Protein AF-A0A315W286-F1 (afdb_monomer)

Organism: Gambusia affinis (NCBI:txid33528)

Structure (mmCIF, N/CA/C/O backbone):
data_AF-A0A315W286-F1
#
_entry.id   AF-A0A315W286-F1
#
loop_
_atom_site.group_PDB
_atom_site.id
_atom_site.type_symbol
_atom_site.label_atom_id
_atom_site.label_alt_id
_atom_site.label_comp_id
_atom_site.label_asym_id
_atom_site.label_entity_id
_atom_site.label_seq_id
_atom_site.pdbx_PDB_ins_code
_atom_site.Cartn_x
_atom_site.Cartn_y
_atom_site.Cartn_z
_atom_site.occupancy
_atom_site.B_iso_or_equiv
_atom_site.auth_seq_id
_atom_site.auth_comp_id
_atom_site.auth_asym_id
_atom_site.auth_atom_id
_atom_site.pdbx_PDB_model_num
ATOM 1 N N . MET A 1 1 ? 15.026 -3.875 -0.220 1.00 55.38 1 MET A N 1
ATOM 2 C CA . MET A 1 1 ? 15.717 -4.845 -1.094 1.00 55.38 1 MET A CA 1
ATOM 3 C C . MET A 1 1 ? 15.477 -4.386 -2.518 1.00 55.38 1 MET A C 1
ATOM 5 O O . MET A 1 1 ? 14.330 -4.124 -2.840 1.00 55.38 1 MET A O 1
ATOM 9 N N . MET A 1 2 ? 16.527 -4.162 -3.305 1.00 73.81 2 MET A N 1
ATOM 10 C CA . MET A 1 2 ? 16.394 -3.692 -4.686 1.00 73.81 2 MET A CA 1
ATOM 11 C C . MET A 1 2 ? 16.340 -4.912 -5.600 1.00 73.81 2 MET A C 1
ATOM 13 O O . MET A 1 2 ? 17.375 -5.498 -5.906 1.00 73.81 2 MET A O 1
ATOM 17 N N . CYS A 1 3 ? 15.134 -5.334 -5.968 1.00 74.50 3 CYS A N 1
ATOM 18 C CA . CYS A 1 3 ? 14.945 -6.483 -6.850 1.00 74.50 3 CYS A CA 1
ATOM 19 C C . CYS A 1 3 ? 14.922 -6.038 -8.325 1.00 74.50 3 CYS A C 1
ATOM 21 O O . CYS A 1 3 ? 14.423 -4.942 -8.621 1.00 74.50 3 CYS A O 1
ATOM 23 N N . PRO A 1 4 ? 15.426 -6.865 -9.262 1.00 84.00 4 PRO A N 1
ATOM 24 C CA . PRO A 1 4 ? 15.256 -6.620 -10.692 1.00 84.00 4 PRO A CA 1
ATOM 25 C C . PRO A 1 4 ? 13.768 -6.596 -11.061 1.00 84.00 4 PRO A C 1
ATOM 27 O O . PRO A 1 4 ? 12.922 -7.090 -10.307 1.00 84.00 4 PRO A O 1
ATOM 30 N N . TYR A 1 5 ? 13.451 -6.015 -12.222 1.00 88.00 5 TYR A N 1
ATOM 31 C CA . TYR A 1 5 ? 12.071 -5.936 -12.686 1.00 88.00 5 TYR A CA 1
ATOM 32 C C . TYR A 1 5 ? 11.470 -7.333 -12.785 1.00 88.00 5 TYR A C 1
ATOM 34 O O . TYR A 1 5 ? 11.910 -8.169 -13.572 1.00 88.00 5 TYR A O 1
ATOM 42 N N . THR A 1 6 ? 10.468 -7.577 -11.959 1.00 90.75 6 THR A N 1
ATOM 43 C CA . THR A 1 6 ? 9.753 -8.843 -11.875 1.00 90.75 6 THR A CA 1
ATOM 44 C C . THR A 1 6 ? 8.288 -8.543 -11.614 1.00 90.75 6 THR A C 1
ATOM 46 O O . THR A 1 6 ? 7.931 -7.463 -11.129 1.00 90.75 6 THR A O 1
ATOM 49 N N . LYS A 1 7 ? 7.431 -9.496 -11.974 1.00 93.44 7 LYS A N 1
ATOM 50 C CA . LYS A 1 7 ? 5.991 -9.394 -11.772 1.00 93.44 7 LYS A CA 1
ATOM 51 C C . LYS A 1 7 ? 5.519 -10.452 -10.784 1.00 93.44 7 LYS A C 1
ATOM 53 O O . LYS A 1 7 ? 6.095 -11.537 -10.717 1.00 93.44 7 LYS A O 1
ATOM 58 N N . THR A 1 8 ? 4.482 -10.128 -10.022 1.00 93.00 8 THR A N 1
ATOM 59 C CA . THR A 1 8 ? 3.711 -11.110 -9.260 1.00 93.00 8 THR A CA 1
ATOM 60 C C . THR A 1 8 ? 2.991 -12.065 -10.216 1.00 93.00 8 THR A C 1
ATOM 62 O O . THR A 1 8 ? 2.909 -11.810 -11.420 1.00 93.00 8 THR A O 1
ATOM 65 N N . ILE A 1 9 ? 2.425 -13.148 -9.679 1.00 94.81 9 ILE A N 1
ATOM 66 C CA . ILE A 1 9 ? 1.594 -14.079 -10.459 1.00 94.81 9 ILE A CA 1
ATOM 67 C C . ILE A 1 9 ? 0.388 -13.382 -11.114 1.00 94.81 9 ILE A C 1
ATOM 69 O O . ILE A 1 9 ? -0.013 -13.759 -12.207 1.00 94.81 9 ILE A O 1
ATOM 73 N N . ASP A 1 10 ? -0.122 -12.316 -10.490 1.00 92.19 10 ASP A N 1
ATOM 74 C CA . ASP A 1 10 ? -1.234 -11.496 -10.989 1.00 92.19 10 ASP A CA 1
ATOM 75 C C . ASP A 1 10 ? -0.790 -10.413 -11.992 1.00 92.19 10 ASP A C 1
ATOM 77 O O . ASP A 1 10 ? -1.593 -9.597 -12.439 1.00 92.19 10 ASP A O 1
ATOM 81 N N . GLY A 1 11 ? 0.501 -10.363 -12.341 1.00 92.75 11 GLY A N 1
ATOM 82 C CA . GLY A 1 11 ? 1.041 -9.436 -13.338 1.00 92.75 11 GLY A CA 1
ATOM 83 C C . GLY A 1 11 ? 1.414 -8.043 -12.817 1.00 92.75 11 GLY A C 1
ATOM 84 O O . GLY A 1 11 ? 1.811 -7.189 -13.617 1.00 92.75 11 GLY A O 1
ATOM 85 N N . PHE A 1 12 ? 1.351 -7.800 -11.505 1.00 92.94 12 PHE A N 1
ATOM 86 C CA . PHE A 1 12 ? 1.753 -6.525 -10.907 1.00 92.94 12 PHE A CA 1
ATOM 87 C C . PHE A 1 12 ? 3.267 -6.436 -10.734 1.00 92.94 12 PHE A C 1
ATOM 89 O O . PHE A 1 12 ? 3.918 -7.432 -10.447 1.00 92.94 12 PHE A O 1
ATOM 96 N N . GLU A 1 13 ? 3.841 -5.239 -10.858 1.00 93.62 13 GLU A N 1
ATOM 97 C CA . GLU A 1 13 ? 5.245 -5.012 -10.484 1.00 93.62 13 GLU A CA 1
ATOM 98 C C . GLU A 1 13 ? 5.495 -5.448 -9.028 1.00 93.62 13 GLU A C 1
ATOM 100 O O . GLU A 1 13 ? 4.658 -5.234 -8.149 1.00 93.62 13 GLU A O 1
ATOM 105 N N . MET A 1 14 ? 6.634 -6.099 -8.788 1.00 94.00 14 MET A N 1
ATOM 106 C CA . MET A 1 14 ? 6.927 -6.798 -7.537 1.00 94.00 14 MET A CA 1
ATOM 107 C C . MET A 1 14 ? 6.823 -5.915 -6.284 1.00 94.00 14 MET A C 1
ATOM 109 O O . MET A 1 14 ? 6.183 -6.317 -5.310 1.00 94.00 14 MET A O 1
ATOM 113 N N . HIS A 1 15 ? 7.414 -4.716 -6.275 1.00 92.69 15 HIS A N 1
ATOM 114 C CA . HIS A 1 15 ? 7.403 -3.846 -5.096 1.00 92.69 15 HIS A CA 1
ATOM 115 C C . HIS A 1 15 ? 5.995 -3.353 -4.773 1.00 92.69 15 HIS A C 1
ATOM 117 O O . HIS A 1 15 ? 5.572 -3.461 -3.621 1.00 92.69 15 HIS A O 1
ATOM 123 N N . ILE A 1 16 ? 5.253 -2.827 -5.752 1.00 92.56 16 ILE A N 1
ATOM 124 C CA . ILE A 1 16 ? 3.889 -2.335 -5.508 1.00 92.56 16 ILE A CA 1
ATOM 125 C C . ILE A 1 16 ? 2.915 -3.486 -5.223 1.00 92.56 16 ILE A C 1
ATOM 127 O O . ILE A 1 16 ? 2.066 -3.366 -4.338 1.00 92.56 16 ILE A O 1
ATOM 131 N N . GLY A 1 17 ? 3.072 -4.620 -5.907 1.00 93.38 17 GLY A N 1
ATOM 132 C CA . GLY A 1 17 ? 2.265 -5.821 -5.710 1.00 93.38 17 GLY A CA 1
ATOM 133 C C . GLY A 1 17 ? 2.382 -6.358 -4.288 1.00 93.38 17 GLY A C 1
ATOM 134 O O . GLY A 1 17 ? 1.379 -6.488 -3.584 1.00 93.38 17 GLY A O 1
ATOM 135 N N . VAL A 1 18 ? 3.615 -6.599 -3.838 1.00 93.38 18 VAL A N 1
ATOM 136 C CA . VAL A 1 18 ? 3.889 -7.192 -2.522 1.00 93.38 18 VAL A CA 1
ATOM 137 C C . VAL A 1 18 ? 3.706 -6.177 -1.393 1.00 93.38 18 VAL A C 1
ATOM 139 O O . VAL A 1 18 ? 3.001 -6.450 -0.418 1.00 93.38 18 VAL A O 1
ATOM 142 N N . ASN A 1 19 ? 4.304 -4.986 -1.497 1.00 94.12 19 ASN A N 1
ATOM 143 C CA . ASN A 1 19 ? 4.327 -4.047 -0.369 1.00 94.12 19 ASN A CA 1
ATOM 144 C C . ASN A 1 19 ? 3.001 -3.315 -0.167 1.00 94.12 19 ASN A C 1
ATOM 146 O O . ASN A 1 19 ? 2.763 -2.842 0.946 1.00 94.12 19 ASN A O 1
ATOM 150 N N . HIS A 1 20 ? 2.176 -3.199 -1.214 1.00 95.25 20 HIS A N 1
ATOM 151 C CA . HIS A 1 20 ? 0.971 -2.379 -1.184 1.00 95.25 20 HIS A CA 1
ATOM 152 C C . HIS A 1 20 ? -0.298 -3.135 -1.581 1.00 95.25 20 HIS A C 1
ATOM 154 O O . HIS A 1 20 ? -1.186 -3.270 -0.746 1.00 95.25 20 HIS A O 1
ATOM 160 N N . LEU A 1 21 ? -0.406 -3.646 -2.813 1.00 95.19 21 LEU A N 1
ATOM 161 C CA . LEU A 1 21 ? -1.674 -4.178 -3.337 1.00 95.19 21 LEU A CA 1
ATOM 162 C C . LEU A 1 21 ? -2.167 -5.399 -2.548 1.00 95.19 21 LEU A C 1
ATOM 164 O O . 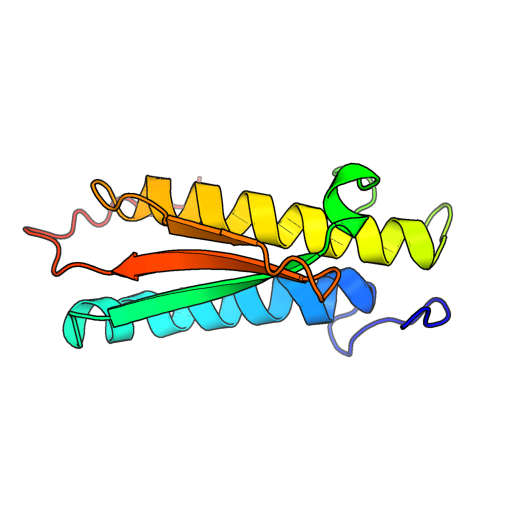LEU A 1 21 ? -3.340 -5.454 -2.174 1.00 95.19 21 LEU A O 1
ATOM 168 N N . GLY A 1 22 ? -1.269 -6.328 -2.206 1.00 95.12 22 GLY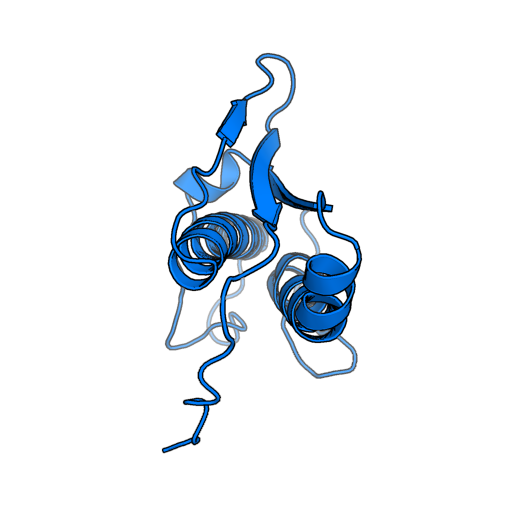 A N 1
ATOM 169 C CA . GLY A 1 22 ? -1.612 -7.470 -1.353 1.00 95.12 22 GLY A CA 1
ATOM 170 C C . GLY A 1 22 ? -2.095 -7.042 0.039 1.00 95.12 22 GLY A C 1
ATOM 171 O O . GLY A 1 22 ? -3.116 -7.525 0.525 1.00 95.12 22 GLY A O 1
ATOM 172 N N . HIS A 1 23 ? -1.413 -6.075 0.660 1.00 95.50 23 HIS A N 1
ATOM 173 C CA . HIS A 1 23 ? -1.777 -5.552 1.982 1.00 95.50 23 HIS A CA 1
ATOM 174 C C . HIS A 1 23 ? -3.080 -4.740 1.961 1.00 95.50 23 HIS A C 1
ATOM 176 O O . HIS A 1 23 ? -3.877 -4.823 2.901 1.00 95.50 23 HIS A O 1
ATOM 182 N N . PHE A 1 24 ? -3.314 -3.981 0.890 1.00 95.25 24 PHE A N 1
ATOM 183 C CA . PHE A 1 24 ? -4.553 -3.250 0.649 1.00 95.25 24 PHE A CA 1
ATOM 184 C C . PHE A 1 24 ? -5.737 -4.218 0.593 1.00 95.25 24 PHE A C 1
ATOM 186 O O . PHE A 1 24 ? -6.690 -4.065 1.361 1.00 95.25 24 PHE A O 1
ATOM 193 N N . LEU A 1 25 ? -5.645 -5.250 -0.254 1.00 95.81 25 LEU A N 1
ATOM 194 C CA . LEU A 1 25 ? -6.699 -6.249 -0.406 1.00 95.81 25 LEU A CA 1
ATOM 195 C C . LEU A 1 25 ? -6.929 -7.024 0.896 1.00 95.81 25 LEU A C 1
ATOM 197 O O . LEU A 1 25 ? -8.069 -7.145 1.340 1.00 95.81 25 LEU A O 1
ATOM 201 N N . LEU A 1 26 ? -5.858 -7.482 1.553 1.00 96.19 26 LEU A N 1
ATOM 202 C CA . LEU A 1 26 ? -5.948 -8.172 2.841 1.00 96.19 26 LEU A CA 1
ATOM 203 C C . LEU A 1 26 ? -6.690 -7.325 3.882 1.00 96.19 26 LEU A C 1
ATOM 205 O O . LEU A 1 26 ? -7.609 -7.805 4.547 1.00 96.19 26 LEU A O 1
ATOM 209 N N . THR A 1 27 ? -6.321 -6.048 4.002 1.00 93.88 27 THR A N 1
ATOM 210 C CA . THR A 1 27 ? -6.970 -5.134 4.948 1.00 93.88 27 THR A CA 1
ATOM 211 C C . THR A 1 27 ? -8.437 -4.921 4.591 1.00 93.88 27 THR A C 1
ATOM 213 O O . THR A 1 27 ? -9.281 -4.903 5.486 1.00 93.88 27 THR A O 1
ATOM 216 N N . TYR A 1 28 ? -8.759 -4.790 3.301 1.00 92.81 28 TYR A N 1
ATOM 217 C CA . TYR A 1 28 ? -10.132 -4.622 2.833 1.00 92.81 28 TYR A CA 1
ATOM 218 C C . TYR A 1 28 ? -11.008 -5.835 3.173 1.00 92.81 28 TYR A C 1
ATOM 220 O O . TYR A 1 28 ? -12.101 -5.668 3.709 1.00 92.81 28 TYR A O 1
ATOM 228 N N . LEU A 1 29 ? -10.508 -7.055 2.959 1.00 95.62 29 LEU A N 1
ATOM 229 C CA . LEU A 1 29 ? -11.228 -8.288 3.296 1.00 95.62 29 LEU A CA 1
ATOM 230 C C . LEU A 1 29 ? -11.436 -8.442 4.811 1.00 95.62 29 LEU A C 1
ATOM 232 O O . LEU A 1 29 ? -12.496 -8.876 5.266 1.00 95.62 29 LEU A O 1
ATOM 236 N N . LEU A 1 30 ? -10.445 -8.042 5.613 1.00 94.31 30 LEU A N 1
ATOM 237 C CA . LEU A 1 30 ? -10.498 -8.160 7.071 1.00 94.31 30 LEU A CA 1
ATOM 238 C C . LEU A 1 30 ? -11.218 -6.998 7.765 1.00 94.31 30 LEU A C 1
ATOM 240 O O . LEU A 1 30 ? -11.527 -7.110 8.953 1.00 94.31 30 LEU A O 1
ATOM 244 N N . ILE A 1 31 ? -11.537 -5.900 7.070 1.00 89.81 31 ILE A N 1
ATOM 245 C CA . ILE A 1 31 ? -12.058 -4.684 7.716 1.00 89.81 31 ILE A CA 1
ATO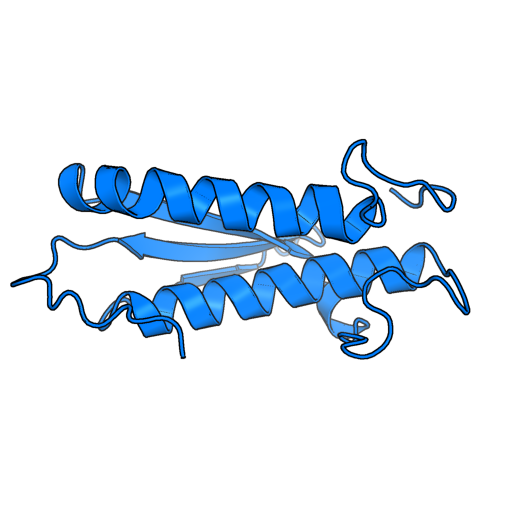M 246 C C . ILE A 1 31 ? -13.356 -4.935 8.490 1.00 89.81 31 ILE A C 1
ATOM 248 O O . ILE A 1 31 ? -13.558 -4.385 9.573 1.00 89.81 31 ILE A O 1
ATOM 252 N N . GLY A 1 32 ? -14.224 -5.810 7.972 1.00 87.25 32 GLY A N 1
ATOM 253 C CA . GLY A 1 32 ? -15.462 -6.200 8.644 1.00 87.25 32 GLY A CA 1
ATOM 254 C C . GLY A 1 32 ? -15.203 -6.978 9.935 1.00 87.25 32 GLY A C 1
ATOM 255 O O . GLY A 1 32 ? -15.854 -6.722 10.948 1.00 87.25 32 GLY A O 1
ATOM 256 N N . LEU A 1 33 ? -14.224 -7.889 9.923 1.00 91.19 33 LEU A N 1
ATOM 257 C CA . LEU A 1 33 ? -13.811 -8.645 11.106 1.00 91.19 33 LEU A CA 1
ATOM 258 C C . LEU A 1 33 ? -13.177 -7.721 12.151 1.00 91.19 33 LEU A C 1
ATOM 260 O O . LEU A 1 33 ? -13.583 -7.747 13.308 1.00 91.19 33 LEU A O 1
ATOM 264 N N . LEU A 1 34 ? -12.251 -6.853 11.734 1.00 89.44 34 LEU A N 1
ATOM 265 C CA . LEU A 1 34 ? -11.576 -5.893 12.612 1.00 89.44 34 LEU A CA 1
ATOM 266 C C . LEU A 1 34 ? -12.571 -4.963 13.321 1.00 89.44 34 LEU A C 1
ATOM 268 O O . LEU A 1 34 ? -12.397 -4.653 14.496 1.00 89.44 34 LEU A O 1
ATOM 272 N N . ARG A 1 35 ? -13.648 -4.560 12.636 1.00 85.69 35 ARG A N 1
ATOM 273 C CA . ARG A 1 35 ? -14.734 -3.771 13.241 1.00 85.69 35 ARG A CA 1
ATOM 274 C C . ARG A 1 35 ? -15.527 -4.553 14.288 1.00 85.69 35 ARG A C 1
ATOM 276 O O . ARG A 1 35 ? -15.878 -3.983 15.319 1.00 85.69 35 ARG A O 1
ATOM 283 N N . ARG A 1 36 ? -15.815 -5.838 14.046 1.00 87.38 36 ARG A N 1
ATOM 284 C CA . ARG A 1 36 ? -16.526 -6.699 15.013 1.00 87.38 36 ARG A CA 1
ATOM 285 C C . ARG A 1 36 ? -15.674 -6.990 16.247 1.00 87.38 36 ARG A C 1
ATOM 287 O O . ARG A 1 36 ? -16.196 -6.964 17.358 1.00 87.38 36 ARG A O 1
ATOM 294 N N . SER A 1 37 ? -14.375 -7.187 16.048 1.00 89.06 37 SER A N 1
ATOM 295 C CA . SER A 1 37 ? -13.395 -7.465 17.101 1.00 89.06 37 SER A CA 1
ATOM 296 C C . SER A 1 37 ? -12.861 -6.209 17.795 1.00 89.06 37 SER A C 1
ATOM 298 O O . SER A 1 37 ? -11.873 -6.291 18.518 1.00 89.06 37 SER A O 1
ATOM 300 N N . ALA A 1 38 ? -13.470 -5.039 17.575 1.00 85.50 38 ALA A N 1
ATOM 301 C CA . ALA A 1 38 ? -12.993 -3.804 18.176 1.00 85.50 38 ALA A CA 1
ATOM 302 C C . ALA A 1 38 ? -13.010 -3.875 19.724 1.00 85.50 38 ALA A C 1
ATOM 304 O O . ALA A 1 38 ? -14.002 -4.346 20.297 1.00 85.50 38 ALA A O 1
ATOM 305 N N . PRO A 1 39 ? -11.960 -3.368 20.404 1.00 87.50 39 PRO A N 1
ATOM 306 C CA . PRO A 1 39 ? -10.904 -2.502 19.864 1.00 87.50 39 PRO A CA 1
ATOM 307 C C . PRO A 1 39 ? -9.844 -3.253 19.039 1.00 87.50 39 PRO A C 1
ATOM 309 O O . PRO A 1 39 ? -9.218 -4.193 19.514 1.00 87.50 39 PRO A O 1
ATOM 312 N N . ALA A 1 40 ? -9.612 -2.797 17.805 1.00 88.12 40 ALA A N 1
ATOM 313 C CA . ALA A 1 40 ? -8.603 -3.348 16.900 1.00 88.12 40 ALA A CA 1
ATOM 314 C C . ALA A 1 40 ? -7.799 -2.214 16.250 1.00 88.12 40 ALA A C 1
ATOM 316 O O . ALA A 1 40 ? -8.196 -1.048 16.304 1.00 88.12 40 ALA A O 1
ATOM 317 N N . ARG A 1 41 ? -6.646 -2.526 15.652 1.00 89.81 41 ARG A N 1
ATOM 318 C CA . ARG A 1 41 ? -5.796 -1.540 14.965 1.00 89.81 41 ARG A CA 1
ATOM 319 C C . ARG A 1 41 ? -5.184 -2.161 13.718 1.00 89.81 41 ARG A C 1
ATOM 321 O O . ARG A 1 41 ? -4.829 -3.335 13.729 1.00 89.81 41 ARG A O 1
ATOM 328 N N . VAL A 1 42 ? -5.022 -1.355 12.676 1.00 90.12 42 VAL A N 1
ATOM 329 C CA . VAL A 1 42 ? -4.227 -1.698 11.492 1.00 90.12 42 VAL A CA 1
ATOM 330 C C . VAL A 1 42 ? -2.900 -0.962 11.600 1.00 90.12 42 VAL A C 1
ATOM 332 O O . VAL A 1 42 ? -2.879 0.254 11.789 1.00 90.12 42 VAL A O 1
ATOM 335 N N . VAL A 1 43 ? -1.796 -1.699 11.522 1.00 91.50 43 VAL A N 1
ATOM 336 C CA . VAL A 1 43 ? -0.443 -1.141 11.566 1.00 91.50 43 VAL A CA 1
ATOM 337 C C . VAL A 1 43 ? 0.170 -1.278 10.181 1.00 91.50 43 VAL A C 1
ATOM 339 O O . VAL A 1 43 ? 0.385 -2.387 9.701 1.00 91.50 43 VAL A O 1
ATOM 342 N N . VAL A 1 44 ? 0.429 -0.145 9.534 1.00 92.50 44 VAL A N 1
ATOM 343 C CA . VAL A 1 44 ? 1.034 -0.080 8.203 1.00 92.50 44 VAL A CA 1
ATOM 344 C C . VAL A 1 44 ? 2.490 0.337 8.349 1.00 92.50 44 VAL A C 1
ATOM 346 O O . VAL A 1 44 ? 2.788 1.392 8.911 1.00 92.50 44 VAL A O 1
ATOM 349 N N . VAL A 1 45 ? 3.398 -0.487 7.827 1.00 90.44 45 VAL A N 1
ATOM 350 C CA . VAL A 1 45 ? 4.840 -0.225 7.858 1.00 90.44 45 VAL A CA 1
ATOM 351 C C . VAL A 1 45 ? 5.289 0.403 6.538 1.00 90.44 45 VAL A C 1
ATOM 353 O O . VAL A 1 45 ? 5.179 -0.183 5.453 1.00 90.44 45 VAL A O 1
ATOM 356 N N . SER A 1 46 ? 5.834 1.606 6.647 1.00 88.50 46 SER A N 1
ATOM 357 C CA . SER A 1 46 ? 6.463 2.375 5.581 1.00 88.50 46 SER A CA 1
ATOM 358 C C . SER A 1 46 ? 7.965 2.570 5.855 1.00 88.50 46 SER A C 1
ATOM 360 O O . SER A 1 46 ? 8.561 1.856 6.660 1.00 88.50 46 SER A O 1
ATOM 362 N N . SER A 1 47 ? 8.605 3.479 5.125 1.00 86.50 47 SER A N 1
ATOM 363 C CA . SER A 1 47 ? 10.020 3.824 5.240 1.00 86.50 47 SER A CA 1
ATOM 364 C C . SER A 1 47 ? 10.246 5.269 4.806 1.00 86.50 47 SER A C 1
ATOM 366 O O . SER A 1 47 ? 9.498 5.770 3.964 1.00 86.50 47 SER A O 1
ATOM 368 N N . LEU A 1 48 ? 11.329 5.888 5.285 1.00 84.44 48 LEU A N 1
ATOM 369 C CA . LEU A 1 48 ? 11.787 7.218 4.853 1.00 84.44 48 LEU A CA 1
ATOM 370 C C . LEU A 1 48 ? 11.981 7.330 3.332 1.00 84.44 48 LEU A C 1
ATOM 372 O O . LEU A 1 48 ? 11.890 8.422 2.775 1.00 84.44 48 LEU A O 1
ATOM 376 N N . ALA A 1 49 ? 12.179 6.199 2.648 1.00 83.19 49 ALA A N 1
ATOM 377 C CA . ALA A 1 49 ? 12.186 6.107 1.191 1.00 83.19 49 ALA A CA 1
ATOM 378 C C . ALA A 1 49 ? 10.934 6.728 0.538 1.00 83.19 49 ALA A C 1
ATOM 380 O O . ALA A 1 49 ? 10.998 7.205 -0.594 1.00 83.19 49 ALA A O 1
ATOM 381 N N . HIS A 1 50 ? 9.800 6.772 1.246 1.00 83.50 50 HIS A N 1
ATOM 382 C CA . HIS A 1 50 ? 8.573 7.370 0.729 1.00 83.50 50 HIS A CA 1
ATOM 383 C C . HIS A 1 50 ? 8.709 8.869 0.408 1.00 83.50 50 HIS A C 1
ATOM 385 O O . HIS A 1 50 ? 8.019 9.343 -0.492 1.00 83.50 50 HIS A O 1
ATOM 391 N N . ASN A 1 51 ? 9.626 9.591 1.070 1.00 85.94 51 ASN A N 1
ATOM 392 C CA . ASN A 1 51 ? 9.894 11.013 0.808 1.00 85.94 51 ASN A CA 1
ATOM 393 C C . ASN A 1 51 ? 10.471 11.264 -0.591 1.00 85.94 51 ASN A C 1
ATOM 395 O O . ASN A 1 51 ? 10.357 12.368 -1.115 1.00 85.94 51 ASN A O 1
ATOM 399 N N . PHE A 1 52 ? 11.091 10.246 -1.191 1.00 85.44 52 PHE A N 1
ATOM 400 C CA . PHE A 1 52 ? 11.676 10.302 -2.532 1.00 85.44 52 PHE A CA 1
ATOM 401 C C . PHE A 1 52 ? 10.797 9.608 -3.583 1.00 85.44 52 PHE A C 1
ATOM 403 O O . PHE A 1 52 ? 11.193 9.478 -4.739 1.00 85.44 52 PHE A O 1
ATOM 410 N N . GLY A 1 53 ? 9.627 9.103 -3.181 1.00 83.69 53 GLY A N 1
ATOM 411 C CA . GLY A 1 53 ? 8.696 8.405 -4.061 1.00 83.69 53 GLY A CA 1
ATOM 412 C C . GLY A 1 53 ? 7.710 9.352 -4.735 1.00 83.69 53 GLY A C 1
ATOM 413 O O . GLY A 1 53 ? 7.360 10.399 -4.198 1.00 83.69 53 GLY A O 1
ATOM 414 N N . TRP A 1 54 ? 7.191 8.939 -5.889 1.00 88.19 54 TRP A N 1
ATOM 415 C CA . TRP A 1 54 ? 6.026 9.560 -6.515 1.00 88.19 54 TRP A CA 1
ATOM 416 C C . TRP A 1 54 ? 5.120 8.469 -7.086 1.00 88.19 54 TRP A C 1
ATOM 418 O O . TRP A 1 54 ? 5.612 7.455 -7.577 1.00 88.19 54 TRP A O 1
ATOM 428 N N . ILE A 1 55 ? 3.799 8.643 -6.988 1.00 90.94 55 ILE A N 1
ATOM 429 C CA . ILE A 1 55 ? 2.840 7.683 -7.540 1.00 90.94 55 ILE A CA 1
ATOM 430 C C . ILE A 1 55 ? 2.678 7.943 -9.036 1.00 90.94 55 ILE A C 1
ATOM 432 O O . ILE A 1 55 ? 2.068 8.933 -9.447 1.00 90.94 55 ILE A O 1
ATOM 436 N N . ARG A 1 56 ? 3.193 7.028 -9.859 1.00 88.00 56 ARG A N 1
ATOM 437 C CA . ARG A 1 56 ? 3.014 7.058 -11.312 1.00 88.00 56 ARG A CA 1
ATOM 438 C C . ARG A 1 56 ? 1.639 6.508 -11.683 1.00 88.00 56 ARG A C 1
ATOM 440 O O . ARG A 1 56 ? 1.516 5.367 -12.107 1.00 88.00 56 ARG A O 1
ATOM 447 N N . PHE A 1 57 ? 0.591 7.318 -11.545 1.00 86.06 57 PHE A N 1
ATOM 448 C CA . PHE A 1 57 ? -0.783 6.883 -11.851 1.00 86.06 57 PHE A CA 1
ATOM 449 C C . PHE A 1 57 ? -0.976 6.397 -13.299 1.00 86.06 57 PHE A C 1
ATOM 451 O O . PHE A 1 57 ? -1.798 5.522 -13.537 1.00 86.06 57 PHE A O 1
ATOM 458 N N . HIS A 1 58 ? -0.203 6.929 -14.252 1.00 84.31 58 HIS A N 1
ATOM 459 C CA . HIS A 1 58 ? -0.245 6.532 -15.666 1.00 84.31 58 HIS A CA 1
ATOM 460 C C . HIS A 1 58 ? 0.555 5.253 -15.978 1.00 84.31 58 HIS A C 1
ATOM 462 O O . HIS A 1 58 ? 0.368 4.665 -17.036 1.00 84.31 58 HIS A O 1
ATOM 468 N N . ASP A 1 59 ? 1.465 4.837 -15.091 1.00 84.81 59 ASP A N 1
ATOM 469 C CA . ASP A 1 59 ? 2.311 3.648 -15.256 1.00 84.81 59 ASP A CA 1
ATOM 470 C C . ASP A 1 59 ? 2.710 3.106 -13.878 1.00 84.81 59 ASP A C 1
ATOM 472 O O . ASP A 1 59 ? 3.862 3.194 -13.440 1.00 84.81 59 ASP A O 1
ATOM 476 N N . LEU A 1 60 ? 1.727 2.557 -13.162 1.00 84.75 60 LEU A N 1
ATOM 477 C CA . LEU A 1 60 ? 1.936 2.066 -11.799 1.00 84.75 60 LEU A CA 1
ATOM 478 C C . LEU A 1 60 ? 2.914 0.879 -11.764 1.00 84.75 60 LEU A C 1
ATOM 480 O O . LEU A 1 60 ? 3.573 0.638 -10.753 1.00 84.75 60 LEU A O 1
ATOM 484 N N . HIS A 1 61 ? 3.029 0.162 -12.883 1.00 84.88 61 HIS A N 1
ATOM 485 C CA . HIS A 1 61 ? 3.865 -1.024 -13.040 1.00 84.88 61 HIS A CA 1
ATOM 486 C C . HIS A 1 61 ? 5.261 -0.727 -13.591 1.00 84.88 61 HIS A C 1
ATOM 488 O O . HIS A 1 61 ? 6.012 -1.672 -13.828 1.00 84.88 61 HIS A O 1
ATOM 494 N N . SER A 1 62 ? 5.614 0.551 -13.776 1.00 81.44 62 SER A N 1
ATOM 495 C CA . SER A 1 62 ? 6.920 0.990 -14.287 1.00 81.44 62 SER A CA 1
ATOM 496 C C . SER A 1 62 ? 7.343 0.264 -15.573 1.00 81.44 62 SER A C 1
ATOM 498 O O . SER A 1 62 ? 8.512 -0.091 -15.730 1.00 81.44 62 SER A O 1
ATOM 500 N N . GLN A 1 63 ? 6.394 0.016 -16.480 1.00 77.50 63 GLN A N 1
ATOM 501 C CA . GLN A 1 63 ? 6.625 -0.724 -17.724 1.00 77.50 63 GLN A CA 1
ATOM 502 C C . GLN A 1 63 ? 7.481 0.063 -18.722 1.00 77.50 63 GLN A C 1
ATOM 504 O O . GLN A 1 63 ? 8.208 -0.548 -19.500 1.00 77.50 63 GLN A O 1
ATOM 509 N N . GLY A 1 64 ? 7.423 1.401 -18.696 1.00 74.31 64 GLY A N 1
ATOM 510 C CA . GLY A 1 64 ? 8.204 2.238 -19.616 1.00 74.31 64 GLY A CA 1
ATOM 511 C C . GLY A 1 64 ? 9.656 2.466 -19.180 1.00 74.31 64 GLY A C 1
ATOM 512 O O . GLY A 1 64 ? 10.556 2.546 -20.010 1.00 74.31 64 GLY A O 1
ATOM 513 N N . SER A 1 65 ? 9.900 2.579 -17.874 1.00 79.31 65 SER A N 1
ATOM 514 C CA . SER A 1 65 ? 11.233 2.814 -17.308 1.00 79.31 65 SER A CA 1
ATOM 515 C C . SER A 1 65 ? 11.279 2.324 -15.864 1.00 79.31 65 SER A C 1
ATOM 517 O O . SER A 1 65 ? 10.721 2.945 -14.953 1.00 79.31 65 SER A O 1
ATOM 519 N N . TYR A 1 66 ? 11.924 1.177 -15.650 1.00 85.81 66 TYR A N 1
ATOM 520 C CA . TYR A 1 66 ? 12.039 0.585 -14.324 1.00 85.81 66 TYR A CA 1
ATOM 521 C C . TYR A 1 66 ? 13.302 1.058 -13.608 1.00 85.81 66 TYR A C 1
ATOM 523 O O . TYR A 1 66 ? 14.419 0.903 -14.099 1.00 85.81 66 TYR A O 1
ATOM 531 N N . ASN A 1 67 ? 13.116 1.576 -12.398 1.00 87.62 67 ASN A N 1
ATOM 532 C CA . ASN A 1 67 ? 14.182 1.822 -11.442 1.00 87.62 67 ASN A CA 1
ATOM 533 C C . ASN A 1 67 ? 13.762 1.195 -10.110 1.00 87.62 67 ASN A C 1
ATOM 535 O O . ASN A 1 67 ? 12.752 1.593 -9.532 1.00 87.62 67 ASN A O 1
ATOM 539 N N . SER A 1 68 ? 14.531 0.222 -9.623 1.00 87.19 68 SER A N 1
ATOM 540 C CA . SER A 1 68 ? 14.199 -0.539 -8.412 1.00 87.19 68 SER A CA 1
ATOM 541 C C . SER A 1 68 ? 14.089 0.338 -7.164 1.00 87.19 68 SER A C 1
ATOM 543 O O . SER A 1 68 ? 13.240 0.090 -6.310 1.00 87.19 68 SER A O 1
ATOM 545 N N . GLY A 1 69 ? 14.922 1.377 -7.059 1.00 87.38 69 GLY A N 1
ATOM 546 C CA . GLY A 1 69 ? 14.860 2.342 -5.964 1.00 87.38 69 GLY A CA 1
ATOM 547 C C . GLY A 1 69 ? 13.559 3.138 -6.005 1.00 87.38 69 GLY A C 1
ATOM 548 O O . GLY A 1 69 ? 12.816 3.150 -5.027 1.00 87.38 69 GLY A O 1
ATOM 549 N N . LEU A 1 70 ? 13.233 3.728 -7.158 1.00 89.50 70 LEU A N 1
ATOM 550 C CA . LEU A 1 70 ? 12.000 4.504 -7.329 1.00 89.50 70 LEU A CA 1
ATOM 551 C C . LEU A 1 70 ? 10.739 3.643 -7.178 1.00 89.50 70 LEU A C 1
ATOM 553 O O . LEU A 1 70 ? 9.777 4.097 -6.563 1.00 89.50 70 LEU A O 1
ATOM 557 N N . ALA A 1 71 ? 10.746 2.399 -7.669 1.00 90.25 71 ALA A N 1
ATOM 558 C CA . ALA A 1 71 ? 9.639 1.456 -7.495 1.00 90.25 71 ALA A CA 1
ATOM 559 C C . ALA A 1 71 ? 9.407 1.126 -6.010 1.00 90.25 71 ALA A C 1
ATOM 561 O O . ALA A 1 71 ? 8.272 1.154 -5.522 1.00 90.25 71 ALA A O 1
ATOM 562 N N . TYR A 1 72 ? 10.485 0.909 -5.249 1.00 91.12 72 TYR A N 1
ATOM 563 C CA . TYR A 1 72 ? 10.396 0.737 -3.802 1.00 91.12 72 TYR A CA 1
ATOM 564 C C . TYR A 1 72 ? 9.875 2.001 -3.101 1.00 91.12 72 TYR A C 1
ATOM 566 O O . TYR A 1 72 ? 8.927 1.902 -2.314 1.00 91.12 72 TYR A O 1
ATOM 574 N N . CYS A 1 73 ? 10.418 3.181 -3.418 1.00 91.56 73 CYS A N 1
ATOM 575 C CA . CYS A 1 73 ? 9.961 4.463 -2.870 1.00 91.56 73 CYS A CA 1
ATOM 576 C C . CYS A 1 73 ? 8.472 4.711 -3.162 1.00 91.56 73 CYS A C 1
ATOM 578 O O . CYS A 1 73 ? 7.721 5.077 -2.256 1.00 91.56 73 CYS A O 1
ATOM 580 N N . GLN A 1 74 ? 8.016 4.433 -4.390 1.00 93.25 74 GLN A N 1
ATOM 581 C CA . GLN A 1 74 ? 6.605 4.490 -4.783 1.00 93.25 74 GLN A CA 1
ATOM 582 C C . GLN A 1 74 ? 5.751 3.561 -3.911 1.00 93.25 74 GLN A C 1
ATOM 584 O O . GLN A 1 74 ? 4.712 3.978 -3.399 1.00 93.25 74 GLN A O 1
ATOM 589 N N . SER A 1 75 ? 6.195 2.319 -3.693 1.00 92.94 75 SER A N 1
ATOM 590 C CA . SER A 1 75 ? 5.455 1.356 -2.867 1.00 92.94 75 SER A CA 1
ATOM 591 C C . SER A 1 75 ? 5.316 1.807 -1.404 1.00 92.94 75 SER A C 1
ATOM 593 O O . SER A 1 75 ? 4.270 1.618 -0.783 1.00 92.94 75 SER A O 1
ATOM 595 N N . LYS A 1 76 ? 6.342 2.474 -0.858 1.00 93.25 76 LYS A N 1
ATOM 596 C CA . LYS A 1 76 ? 6.315 3.021 0.505 1.00 93.25 76 LYS A CA 1
ATOM 597 C C . LYS A 1 76 ? 5.462 4.283 0.599 1.00 93.25 76 LYS A C 1
ATOM 599 O O . LYS A 1 76 ? 4.704 4.420 1.557 1.00 93.25 76 LYS A O 1
ATOM 604 N N . LEU A 1 77 ? 5.470 5.139 -0.422 1.00 92.88 77 LEU A N 1
ATOM 605 C CA . LEU A 1 77 ? 4.532 6.261 -0.511 1.00 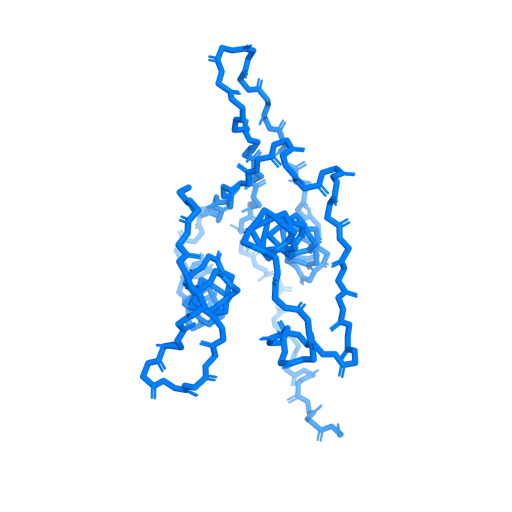92.88 77 LEU A CA 1
ATOM 606 C C . LEU A 1 77 ? 3.078 5.784 -0.567 1.00 92.88 77 LEU A C 1
ATOM 608 O O . LEU A 1 77 ? 2.229 6.322 0.146 1.00 92.88 77 LEU A O 1
ATOM 612 N N . ALA A 1 78 ? 2.797 4.733 -1.339 1.00 93.75 78 ALA A N 1
ATOM 613 C CA . ALA A 1 78 ? 1.465 4.145 -1.409 1.00 93.75 78 ALA A CA 1
ATOM 614 C C . ALA A 1 78 ? 0.975 3.678 -0.023 1.00 93.75 78 ALA A C 1
ATOM 616 O O . ALA A 1 78 ? -0.172 3.928 0.343 1.00 93.75 78 ALA A O 1
ATOM 617 N N . ASN A 1 79 ? 1.855 3.103 0.804 1.00 94.00 79 ASN A N 1
ATOM 618 C CA . ASN A 1 79 ? 1.524 2.709 2.178 1.00 94.00 79 ASN A CA 1
ATOM 619 C C . ASN A 1 79 ? 1.153 3.896 3.080 1.00 94.00 79 ASN A C 1
ATOM 621 O O . ASN A 1 79 ? 0.189 3.799 3.843 1.00 94.00 79 ASN A O 1
ATOM 625 N N . VAL A 1 80 ? 1.859 5.025 2.969 1.00 91.38 80 VAL A N 1
ATOM 626 C CA . VAL A 1 80 ? 1.519 6.249 3.719 1.00 91.38 80 VAL A CA 1
ATOM 627 C C . VAL A 1 80 ? 0.150 6.784 3.300 1.00 91.38 80 VAL A C 1
ATOM 629 O O . VAL A 1 80 ? -0.695 7.077 4.151 1.00 91.38 80 VAL A O 1
ATOM 632 N N . LEU A 1 81 ? -0.092 6.885 1.991 1.00 92.12 81 LEU A N 1
ATOM 633 C CA . LEU A 1 81 ? -1.368 7.360 1.453 1.00 92.12 81 LEU A CA 1
ATOM 634 C C . LEU A 1 81 ? -2.524 6.447 1.869 1.00 92.12 81 LEU A C 1
ATOM 636 O O . LEU A 1 81 ? -3.576 6.936 2.281 1.00 92.12 81 LEU A O 1
ATOM 640 N N . PHE A 1 82 ? -2.308 5.133 1.851 1.00 94.00 82 PHE A N 1
ATOM 641 C CA . PHE A 1 82 ? -3.297 4.167 2.307 1.00 94.00 82 PHE A CA 1
ATOM 642 C C . PHE A 1 82 ? -3.616 4.297 3.789 1.00 94.00 82 PHE A C 1
ATOM 644 O O . PHE A 1 82 ? -4.792 4.312 4.137 1.00 94.00 82 PHE A O 1
ATOM 651 N N . ALA A 1 83 ? -2.621 4.455 4.663 1.00 91.31 83 ALA A N 1
ATOM 652 C CA . ALA A 1 83 ? -2.884 4.651 6.087 1.00 91.31 83 ALA A CA 1
ATOM 653 C C . ALA A 1 83 ? -3.722 5.919 6.344 1.00 91.31 83 ALA A C 1
ATOM 655 O O . ALA A 1 83 ? -4.684 5.884 7.116 1.00 91.31 83 ALA A O 1
ATOM 656 N N . ARG A 1 84 ? -3.404 7.021 5.648 1.00 89.44 84 ARG A N 1
ATOM 657 C CA . ARG A 1 84 ? -4.160 8.283 5.735 1.00 89.44 84 ARG A CA 1
ATOM 658 C C . ARG A 1 84 ? -5.600 8.120 5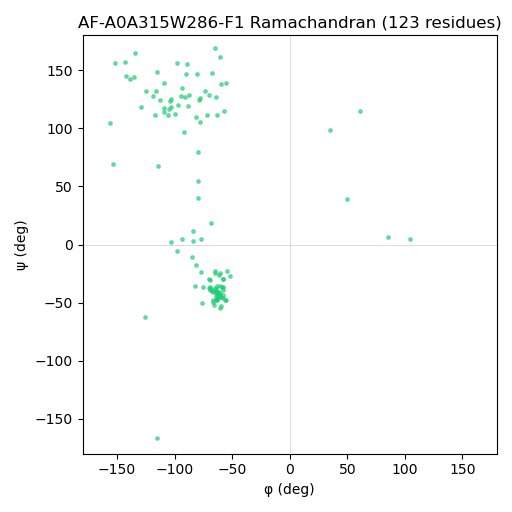.253 1.00 89.44 84 ARG A C 1
ATOM 660 O O . ARG A 1 84 ? -6.532 8.558 5.927 1.00 89.44 84 ARG A O 1
ATOM 667 N N . GLU A 1 85 ? -5.786 7.478 4.105 1.00 91.31 85 GLU A N 1
ATOM 668 C CA . GLU A 1 85 ? -7.111 7.264 3.526 1.00 91.31 85 GLU A CA 1
ATOM 669 C C . GLU A 1 85 ? -7.947 6.278 4.352 1.00 91.31 85 GLU A C 1
ATOM 671 O O . GLU A 1 85 ? -9.137 6.507 4.578 1.00 91.31 85 GLU A O 1
ATOM 676 N N . LEU A 1 86 ? -7.327 5.218 4.876 1.00 89.88 86 LEU A N 1
ATOM 677 C CA . LEU A 1 86 ? -7.973 4.255 5.763 1.00 89.88 86 LEU A CA 1
ATOM 678 C C . LEU A 1 86 ? -8.507 4.944 7.022 1.00 89.88 86 LEU A C 1
ATOM 680 O O . LEU A 1 86 ? -9.663 4.738 7.391 1.00 89.88 86 LEU A O 1
ATOM 684 N N . ALA A 1 87 ? -7.710 5.815 7.642 1.00 88.00 87 ALA A N 1
ATOM 685 C CA . ALA A 1 87 ? -8.142 6.585 8.803 1.00 88.00 87 ALA A CA 1
ATOM 686 C C . ALA A 1 87 ? -9.285 7.558 8.484 1.00 88.00 87 ALA A C 1
ATOM 688 O O . ALA A 1 87 ? -10.235 7.667 9.261 1.00 88.00 87 ALA A O 1
ATOM 689 N N . ARG A 1 88 ? -9.236 8.222 7.320 1.00 86.06 88 ARG A N 1
ATOM 690 C CA . ARG A 1 88 ? -10.323 9.095 6.850 1.00 86.06 88 ARG A CA 1
ATOM 691 C C . ARG A 1 88 ? -11.628 8.313 6.675 1.00 86.06 88 ARG A C 1
ATOM 693 O O . ARG A 1 88 ? -12.684 8.764 7.123 1.00 86.06 88 ARG A O 1
ATOM 700 N N . ARG A 1 89 ? -11.566 7.126 6.061 1.00 85.44 89 ARG A N 1
ATOM 701 C CA . ARG A 1 89 ? -12.730 6.251 5.821 1.00 85.44 89 ARG A CA 1
ATOM 702 C C . ARG A 1 89 ? -13.294 5.633 7.094 1.00 85.44 89 ARG A C 1
ATOM 704 O O . ARG A 1 89 ? -14.498 5.401 7.171 1.00 85.44 89 ARG A O 1
ATOM 711 N N . LEU A 1 90 ? -12.451 5.382 8.091 1.00 82.81 90 LEU A N 1
ATOM 712 C CA . LEU A 1 90 ? -12.879 4.875 9.393 1.00 82.81 90 LEU A CA 1
ATOM 713 C C . LEU A 1 90 ? -13.518 5.946 10.297 1.00 82.81 90 LEU A C 1
ATOM 715 O O . LEU A 1 90 ? -13.882 5.596 11.413 1.00 82.81 90 LEU A O 1
ATOM 719 N N . LYS A 1 91 ? -13.719 7.183 9.793 1.00 66.00 91 LYS A N 1
ATOM 720 C CA . LYS A 1 91 ? -14.440 8.327 10.396 1.00 66.00 91 LYS A CA 1
ATOM 721 C C . LYS A 1 91 ? -14.286 8.424 11.923 1.00 66.00 91 LYS A C 1
ATOM 723 O O . LYS A 1 91 ? -15.039 7.812 12.670 1.00 66.00 91 LYS A O 1
ATOM 728 N N . GLY A 1 92 ? -13.375 9.286 12.381 1.00 58.56 92 GLY A N 1
ATOM 729 C CA . GLY A 1 92 ? -13.234 9.639 13.806 1.00 58.56 92 GLY A CA 1
ATOM 730 C C . GLY A 1 92 ? -12.035 9.006 14.516 1.00 58.56 92 GLY A C 1
ATOM 731 O O . GLY A 1 92 ? -11.851 9.195 15.714 1.00 58.56 92 GLY A O 1
ATOM 732 N N . THR A 1 93 ? -11.182 8.289 13.789 1.00 59.56 93 THR A N 1
ATOM 733 C CA . THR A 1 93 ? -9.972 7.673 14.336 1.00 59.56 93 THR A CA 1
ATOM 734 C C . THR A 1 93 ? -8.746 8.529 14.032 1.00 59.56 93 THR A C 1
ATOM 736 O O . THR A 1 93 ? -8.341 8.647 12.875 1.00 59.56 93 THR A O 1
ATOM 739 N N . GLN A 1 94 ? -8.133 9.117 15.065 1.00 62.66 94 GLN A N 1
ATOM 740 C CA . GLN A 1 94 ? -6.822 9.757 14.929 1.00 62.66 94 GLN A CA 1
ATOM 741 C C . GLN A 1 94 ? -5.778 8.696 14.562 1.00 62.66 94 GLN A C 1
ATOM 743 O O . GLN A 1 94 ? -5.654 7.671 15.234 1.00 62.66 94 GLN A O 1
ATOM 748 N N . THR A 1 95 ? -5.034 8.936 13.481 1.00 68.38 95 THR A N 1
ATOM 749 C CA . THR A 1 95 ? -3.873 8.106 13.135 1.00 68.38 95 THR A CA 1
ATOM 750 C C . THR A 1 95 ? -2.711 8.521 14.017 1.00 68.38 95 THR A C 1
ATOM 752 O O . THR A 1 95 ? -2.334 9.691 14.019 1.00 68.38 95 THR A O 1
ATOM 755 N N . SER A 1 96 ? -2.124 7.572 14.739 1.00 74.75 96 SER A N 1
ATOM 756 C CA . SER A 1 96 ? -0.849 7.795 15.422 1.00 74.75 96 SER A CA 1
ATOM 757 C C . SER A 1 96 ? 0.273 7.312 14.515 1.00 74.75 96 SER A C 1
ATOM 759 O O . SER A 1 96 ? 0.235 6.167 14.053 1.00 74.75 96 SER A O 1
ATOM 761 N N . TRP A 1 97 ? 1.261 8.162 14.271 1.00 68.06 97 TRP A N 1
ATOM 762 C CA . TRP A 1 97 ? 2.462 7.805 13.530 1.00 68.06 97 TRP A CA 1
ATOM 763 C C . TRP A 1 97 ? 3.647 7.751 14.492 1.00 68.06 97 TRP A C 1
ATOM 765 O O . TRP A 1 97 ? 3.759 8.578 15.396 1.00 68.06 97 TRP A O 1
ATOM 775 N N . TRP A 1 98 ? 4.504 6.752 14.308 1.00 67.88 98 TRP A N 1
ATOM 776 C CA . TRP A 1 98 ? 5.707 6.552 15.104 1.00 67.88 98 TRP A CA 1
ATOM 777 C C . TRP A 1 98 ? 6.911 6.478 14.177 1.00 67.88 98 TRP A C 1
ATOM 779 O O . TRP A 1 98 ? 6.907 5.740 13.187 1.00 67.88 98 TRP A O 1
ATOM 789 N N . ARG A 1 99 ? 7.951 7.232 14.528 1.00 61.34 99 ARG A N 1
ATOM 790 C CA . ARG A 1 99 ? 9.258 7.180 13.880 1.00 61.34 99 ARG A CA 1
ATOM 791 C C . ARG A 1 99 ? 10.258 6.612 14.871 1.00 61.34 99 ARG A C 1
ATOM 793 O O . ARG A 1 99 ? 10.413 7.153 15.963 1.00 61.34 99 ARG A O 1
ATOM 800 N N . PHE A 1 100 ? 10.941 5.543 14.485 1.00 59.62 100 PHE A N 1
ATOM 801 C CA . PHE A 1 100 ? 12.025 4.987 15.284 1.00 59.62 100 PHE A CA 1
ATOM 802 C C . PHE A 1 100 ? 13.329 5.684 14.880 1.00 59.62 100 PHE A C 1
ATOM 804 O O . PHE A 1 100 ? 13.716 5.589 13.720 1.00 59.62 100 PHE A O 1
ATOM 811 N N . PRO A 1 101 ? 14.024 6.389 15.788 1.00 52.06 101 PRO A N 1
ATOM 812 C CA . PRO A 1 101 ? 15.249 7.116 15.443 1.00 52.06 101 PRO A CA 1
ATOM 813 C C . PRO A 1 101 ? 16.372 6.216 14.904 1.00 52.06 101 PRO A C 1
ATOM 815 O O . PRO A 1 101 ? 17.242 6.692 14.186 1.00 52.06 101 PRO A O 1
ATOM 818 N N . SER A 1 102 ? 16.352 4.925 15.252 1.00 52.12 102 SER A N 1
ATOM 819 C CA . SER A 1 102 ? 17.402 3.946 14.953 1.00 52.12 102 SER A CA 1
ATOM 820 C C . SER A 1 102 ? 17.144 3.072 13.720 1.00 52.12 102 SER A C 1
ATOM 822 O O . SER A 1 102 ? 18.018 2.296 13.345 1.00 52.12 102 SER A O 1
ATOM 824 N N . THR A 1 103 ? 15.971 3.1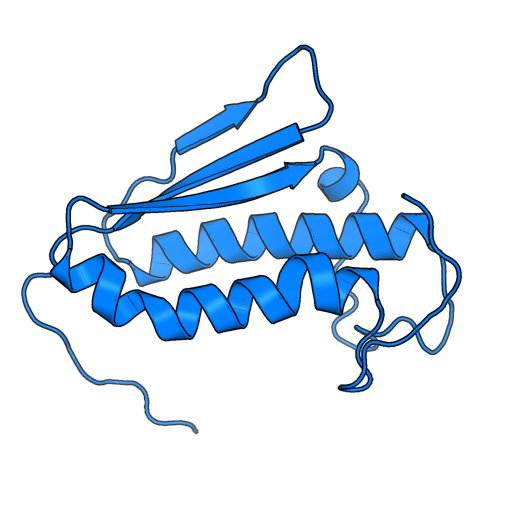64 13.080 1.00 51.62 103 THR A N 1
ATOM 825 C CA . THR A 1 103 ? 15.652 2.405 11.857 1.00 51.62 103 THR A CA 1
ATOM 826 C C . THR A 1 103 ? 14.982 3.323 10.841 1.00 51.62 103 THR A C 1
ATOM 828 O O . THR A 1 103 ? 14.186 4.180 11.203 1.00 51.62 103 THR A O 1
ATOM 831 N N . GLU A 1 104 ? 15.250 3.146 9.546 1.00 56.69 104 GLU A N 1
ATOM 832 C CA . GLU A 1 104 ? 14.613 3.926 8.464 1.00 56.69 104 GLU A CA 1
ATOM 833 C C . GLU A 1 104 ? 13.105 3.624 8.278 1.00 56.69 104 GLU A C 1
ATOM 835 O O . GLU A 1 104 ? 12.536 3.873 7.209 1.00 56.69 104 GLU A O 1
ATOM 840 N N . GLY A 1 105 ? 12.461 3.029 9.287 1.00 60.97 105 GLY A N 1
ATOM 841 C CA . GLY A 1 105 ? 11.073 2.593 9.283 1.00 60.97 105 GLY A CA 1
ATOM 842 C C . GLY A 1 105 ? 10.134 3.649 9.858 1.00 60.97 105 GLY A C 1
ATOM 843 O O . GLY A 1 105 ? 10.369 4.213 10.927 1.00 60.97 105 GLY A O 1
ATOM 844 N N . GLU A 1 106 ? 9.023 3.867 9.164 1.00 74.75 106 GLU A N 1
ATOM 845 C CA . GLU A 1 106 ? 7.914 4.690 9.646 1.00 74.75 106 GLU A CA 1
ATOM 846 C C . GLU A 1 106 ? 6.683 3.819 9.811 1.00 74.75 106 GLU A C 1
ATOM 848 O O . GLU A 1 106 ? 6.338 3.047 8.916 1.00 74.75 106 GLU A O 1
ATOM 853 N N . ILE A 1 107 ? 6.016 3.927 10.956 1.00 81.31 107 ILE A N 1
ATOM 854 C CA . ILE A 1 107 ? 4.869 3.085 11.280 1.00 81.31 107 ILE A CA 1
ATOM 855 C C . ILE A 1 107 ? 3.634 3.955 11.472 1.00 81.31 107 ILE A C 1
ATOM 857 O O . ILE A 1 107 ? 3.626 4.880 12.284 1.00 81.31 107 ILE A O 1
ATOM 861 N N . PHE A 1 108 ? 2.562 3.609 10.765 1.00 82.62 108 PHE A N 1
ATOM 862 C CA . PHE A 1 108 ? 1.260 4.253 10.881 1.00 82.62 108 PHE A CA 1
ATOM 863 C C . PHE A 1 108 ? 0.287 3.290 11.554 1.00 82.62 108 PHE A C 1
ATOM 865 O O . PHE A 1 108 ? 0.001 2.219 11.022 1.00 82.62 108 PHE A O 1
ATOM 872 N N . SER A 1 109 ? -0.230 3.658 12.726 1.00 82.56 109 SER A N 1
ATOM 873 C CA . SER A 1 109 ? -1.278 2.897 13.407 1.00 82.56 109 SER A CA 1
ATOM 874 C C . SER A 1 109 ? -2.620 3.594 13.238 1.00 82.56 109 SER A C 1
ATOM 876 O O . SER A 1 109 ? -2.816 4.722 13.700 1.00 82.56 109 SER A O 1
ATOM 878 N N . VAL A 1 110 ? -3.549 2.889 12.598 1.00 81.00 110 VAL A N 1
ATOM 879 C CA . VAL A 1 110 ? -4.925 3.327 12.381 1.00 81.00 110 VAL A CA 1
ATOM 880 C C . VAL A 1 110 ? -5.834 2.536 13.326 1.00 81.00 110 VAL A C 1
ATOM 882 O O . VAL A 1 110 ? -5.963 1.317 13.169 1.00 81.00 110 VAL A O 1
ATOM 885 N N . PRO A 1 111 ? -6.444 3.177 14.339 1.00 79.94 111 PRO A N 1
ATOM 886 C CA . PRO A 1 111 ? -7.397 2.498 15.199 1.00 79.94 111 PRO A CA 1
ATOM 887 C C . PRO A 1 111 ? -8.664 2.129 14.424 1.00 79.94 111 PRO A C 1
ATOM 889 O O . PRO A 1 111 ? -9.093 2.847 13.529 1.00 79.94 111 PRO A O 1
ATOM 892 N N . VAL A 1 112 ? -9.279 1.011 14.798 1.00 75.62 112 VAL A N 1
ATOM 893 C CA . VAL A 1 112 ? -10.583 0.563 14.309 1.00 75.62 112 VAL A CA 1
ATOM 894 C C . VAL A 1 112 ? -11.526 0.537 15.507 1.00 75.62 112 VAL A C 1
ATOM 896 O O . VAL A 1 112 ? -11.365 -0.260 16.433 1.00 75.62 112 VAL A O 1
ATOM 899 N N . GLN A 1 113 ? -12.497 1.447 15.505 1.00 72.00 113 GLN A N 1
ATOM 900 C CA . GLN A 1 113 ? -13.516 1.555 16.549 1.00 72.00 113 GLN A CA 1
ATOM 901 C C . GLN A 1 113 ? -14.814 0.860 16.113 1.00 72.00 113 GLN A C 1
ATOM 903 O O . GLN A 1 113 ? -15.079 0.710 14.915 1.00 72.00 113 GLN A O 1
ATOM 908 N N . LYS A 1 114 ? -15.644 0.444 17.082 1.00 63.03 114 LYS A N 1
ATOM 909 C CA . LYS A 1 114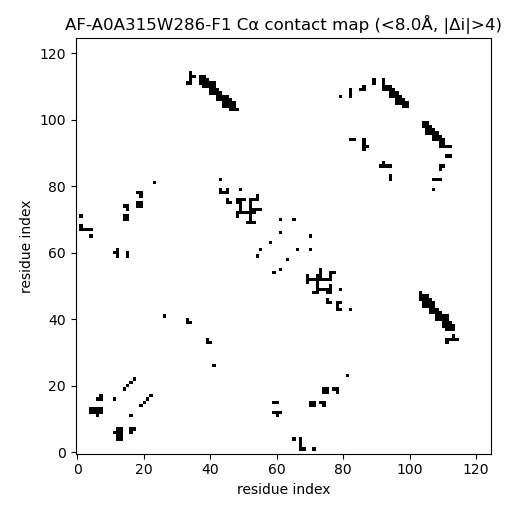 ? -17.015 -0.003 16.794 1.00 63.03 114 LYS A CA 1
ATOM 910 C C . LYS A 1 114 ? -17.770 1.191 16.213 1.00 63.03 114 LYS A C 1
ATOM 912 O O . LYS A 1 114 ? -17.994 2.177 16.903 1.00 63.03 114 LYS A O 1
ATOM 917 N N . THR A 1 115 ? -18.124 1.125 14.935 1.00 56.34 115 THR A N 1
ATOM 918 C CA . THR A 1 115 ? -18.921 2.176 14.295 1.00 56.34 115 THR A CA 1
ATOM 919 C C . THR A 1 115 ? -20.364 2.087 14.785 1.00 56.34 115 THR A C 1
ATOM 921 O O . THR A 1 115 ? -20.968 1.014 14.792 1.00 56.34 115 THR A O 1
ATOM 924 N N . GLN A 1 116 ? -20.930 3.224 15.184 1.00 50.25 116 GLN A N 1
ATOM 925 C CA . GLN A 1 116 ? -22.361 3.385 15.419 1.00 50.25 116 GLN A CA 1
ATOM 926 C C . GLN A 1 116 ? -23.028 3.531 14.035 1.00 50.25 116 GLN A C 1
ATOM 928 O O . GLN A 1 116 ? -22.862 4.550 13.377 1.00 50.25 116 GLN A O 1
ATOM 933 N N . LYS A 1 117 ? -23.717 2.470 13.582 1.00 45.66 117 LYS A N 1
ATOM 934 C CA . LYS A 1 117 ? -24.434 2.302 12.292 1.00 45.66 117 LYS A CA 1
ATOM 935 C C . LYS A 1 117 ? -23.590 2.398 10.999 1.00 45.66 117 LYS A C 1
ATOM 937 O O . LYS A 1 117 ? -23.082 3.439 10.602 1.00 45.66 117 LYS A O 1
ATOM 942 N N . TYR A 1 118 ? -23.520 1.270 10.291 1.00 45.72 118 TYR A N 1
ATOM 943 C CA . TYR A 1 118 ? -23.052 1.138 8.908 1.00 45.72 118 TYR A CA 1
ATOM 944 C C . TYR A 1 118 ? -24.072 1.768 7.940 1.00 45.72 118 TYR A C 1
ATOM 946 O O . TYR A 1 118 ? -25.252 1.438 8.017 1.00 45.72 118 TYR A O 1
ATOM 954 N N . ASN A 1 119 ? -23.620 2.650 7.041 1.00 42.00 119 ASN A N 1
ATOM 955 C CA . ASN A 1 119 ? -24.384 3.085 5.868 1.00 42.00 119 ASN A CA 1
ATOM 956 C C . ASN A 1 119 ? -23.774 2.395 4.627 1.00 42.00 119 ASN A C 1
ATOM 958 O O . ASN A 1 119 ? -22.591 2.633 4.358 1.00 42.00 119 ASN A O 1
ATOM 962 N N . PRO A 1 120 ? -24.507 1.531 3.902 1.00 43.56 120 PRO A N 1
ATOM 963 C CA . PRO A 1 120 ? -23.984 0.677 2.829 1.00 43.56 120 PRO A CA 1
ATOM 964 C C . PRO A 1 120 ? -23.791 1.410 1.487 1.00 43.56 120 PRO A C 1
ATOM 966 O O . PRO A 1 120 ? -24.076 0.857 0.436 1.00 43.56 120 PRO A O 1
ATOM 969 N N . GLY A 1 121 ? -23.311 2.656 1.488 1.00 39.66 121 GLY A N 1
ATOM 970 C CA . GLY A 1 121 ? -23.133 3.454 0.265 1.00 39.66 121 GLY A CA 1
ATOM 971 C C . GLY A 1 121 ? -21.870 3.103 -0.528 1.00 39.66 121 GLY A C 1
ATOM 972 O O . GLY A 1 121 ? -21.035 3.977 -0.740 1.00 39.66 121 GLY A O 1
ATOM 973 N N . PHE A 1 122 ? -21.693 1.833 -0.896 1.00 46.28 122 PHE A N 1
ATOM 974 C CA . PHE A 1 122 ? -20.655 1.385 -1.832 1.00 46.28 122 PHE A CA 1
ATOM 975 C C . PHE A 1 122 ? -21.344 0.846 -3.089 1.00 46.28 122 PHE A C 1
ATOM 977 O O . PHE A 1 122 ? -21.351 -0.356 -3.337 1.00 46.28 122 PHE A O 1
ATOM 984 N N . GLU A 1 123 ? -21.982 1.739 -3.842 1.00 32.78 123 GLU A N 1
ATOM 985 C CA . GLU A 1 123 ? -22.310 1.466 -5.239 1.00 32.78 123 GLU A CA 1
ATOM 986 C C . GLU A 1 123 ? -21.112 1.893 -6.086 1.00 32.78 123 GLU A C 1
ATOM 988 O O . GLU A 1 123 ? -20.543 2.971 -5.902 1.00 32.78 123 GLU A O 1
ATOM 993 N N . LEU A 1 124 ? -20.672 0.964 -6.929 1.00 33.81 124 LEU A N 1
ATOM 994 C CA . LEU A 1 124 ? -19.712 1.204 -7.991 1.00 33.81 124 LEU A CA 1
ATOM 995 C C . LEU A 1 124 ? -20.454 2.009 -9.066 1.00 33.81 124 LEU A C 1
ATOM 997 O O . LEU A 1 124 ? -21.361 1.463 -9.690 1.00 33.81 124 LEU A O 1
ATOM 1001 N N . GLU A 1 125 ? -20.091 3.277 -9.250 1.00 33.31 125 GLU A N 1
ATOM 1002 C CA . GLU A 1 125 ? -20.241 3.944 -10.551 1.00 33.31 125 GLU A CA 1
ATOM 1003 C C . GLU A 1 125 ? -18.965 3.734 -11.371 1.00 33.31 125 GLU A C 1
ATOM 1005 O O . GLU A 1 125 ? -17.859 3.846 -10.781 1.00 33.31 125 GLU A O 1
#

Secondary structure (DSSP, 8-state):
----S-B-TTS-BHHHIIIIIHHHHHHHHHHHHHHHT-SEEEEEEEEGGGGG----TT-TT--SS--HHHHHHHHHHHHHHHHHHHHHHTSS-PPEEEE-TTSSEEEEEEEE---SS--------

Nearest PDB structures (foldseek):
  6e52-assembly1_A  TM=4.906E-01  e=1.353E+00  Saccharomyces cerevisiae S288C
  4evi-assembly1_A  TM=4.374E-01  e=1.853E+00  Linum nodiflorum
  1zg3-assembly1_A  TM=4.162E-01  e=2.102E+00  Medicago truncatula

Foldseek 3Di:
DQDDFDADPVGATDQQVPLPPVLVVVCVVCLVVCLVPPQHKDKRKAFPLLVVEDQPPVCNRCPPHDDSSRNNNPNRVNSVVVLVVVLVVLPPWDWDWDDDPPDRMIMIMTTRYNDDDDDPPPDDD

pLDDT: mean 80.64, std 16.12, ra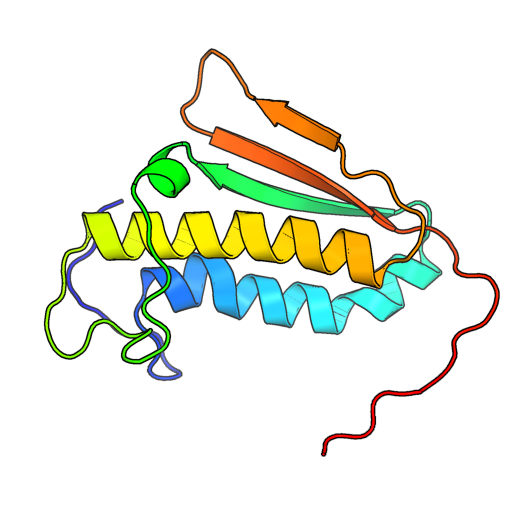nge [32.78, 96.19]

InterPro domains:
  IPR036291 NAD(P)-binding domain superfamily [SSF51735] (6-92)

Mean predicted aligned error: 8.22 Å

Sequence (125 aa):
MMCPYTKTIDGFEMHIGVNHLGHFLLTYLLIGLLRRSAPARVVVVSSLAHNFGWIRFHDLHSQGSYNSGLAYCQSKLANVLFARELARRLKGTQTSWWRFPSTEGEIFSVPVQKTQKYNPGFELE

Radius of gyration: 15.9 Å; Cα contacts (8 Å, |Δi|>4): 182; chains: 1; bounding box: 42×25×40 Å

Solvent-accessible surface area (backbone atoms only — not comparable to full-atom values): 7273 Å² total; per-resi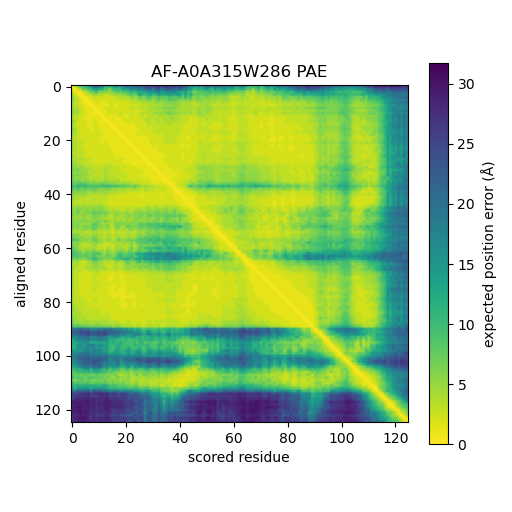due (Å²): 133,78,57,74,98,48,60,42,98,88,66,35,28,43,46,40,33,62,65,28,52,51,50,51,51,52,48,62,72,40,44,66,55,41,34,72,57,40,83,34,71,51,75,44,78,33,33,64,52,23,82,74,28,64,84,46,84,93,46,78,56,38,79,91,67,78,47,45,67,51,44,44,11,22,19,24,33,49,36,52,54,47,49,55,51,51,23,62,74,62,65,89,38,75,66,50,74,49,76,49,95,90,47,71,44,32,39,37,37,29,56,33,62,69,74,86,75,88,76,88,84,77,76,88,128